Protein AF-A0A7X6WIG4-F1 (afdb_monomer)

Sequence (152 aa):
MNKKLLICLTLIILSGCTNQTQLKEENDELNRQITNLESELNKEQERNTELVDEVDVLRRHLDNHAISFKEVITINAEIIQKQEGDSLYPYYIIVTMEDRDHNTPLLITIQDSETYNQFDVGEKYDLNVFVQVVINPENDQARFMYTLFPEI

Foldseek 3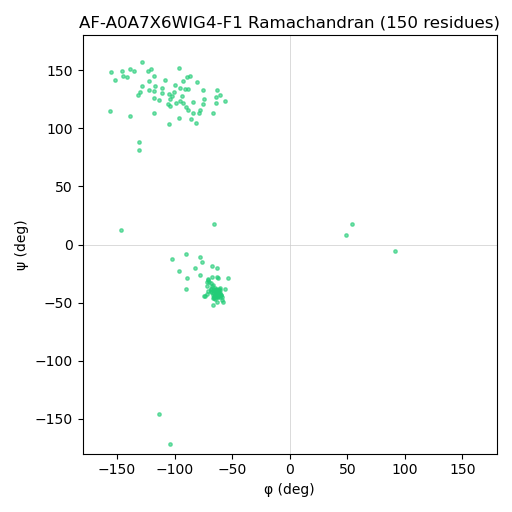Di:
DDPVVVVVVVVVVVVVVVVVVVVVVVVVVVVVVVVVVVVVVVVVVVVVVVVVVVVVVVVVVVLQAWDKDKDKDWAWWAFADKDADDPVQGIWTWTAGDDDDDPPIDIEGEDDPVVSVVDDHRDIDGFTWIWIWTAHSVPRDIDIYIYTDDDD

Mean predicted aligned error: 15.67 Å

Structure (mmCIF, N/CA/C/O backbone):
data_AF-A0A7X6WIG4-F1
#
_entry.id   AF-A0A7X6WIG4-F1
#
loop_
_atom_site.group_PDB
_atom_site.id
_atom_site.type_symbol
_atom_site.label_atom_id
_atom_site.label_alt_id
_atom_site.label_comp_id
_atom_site.label_asym_id
_atom_site.label_entity_id
_atom_site.label_seq_id
_atom_site.pdbx_PDB_ins_code
_atom_site.Cartn_x
_atom_site.Cartn_y
_atom_site.Cartn_z
_atom_site.occupancy
_atom_site.B_iso_or_equiv
_atom_site.auth_seq_id
_atom_site.auth_comp_id
_atom_site.auth_asym_id
_atom_site.auth_atom_id
_atom_site.pdbx_PDB_model_num
ATOM 1 N N . MET A 1 1 ? -62.065 9.276 86.876 1.00 52.19 1 MET A N 1
ATOM 2 C CA . MET A 1 1 ? -61.168 9.135 85.703 1.00 52.19 1 MET A CA 1
ATOM 3 C C . MET A 1 1 ? -61.410 10.287 84.743 1.00 52.19 1 MET A C 1
ATOM 5 O O . MET A 1 1 ? -62.544 10.500 84.330 1.00 52.19 1 MET A O 1
ATOM 9 N N . ASN A 1 2 ? -60.378 11.082 84.463 1.00 58.53 2 ASN A N 1
ATOM 10 C CA . ASN A 1 2 ? -60.505 12.365 83.775 1.00 58.53 2 ASN A CA 1
ATOM 11 C C . ASN A 1 2 ? -60.589 12.145 82.250 1.00 58.53 2 ASN A C 1
ATOM 13 O O . ASN A 1 2 ? -59.582 11.833 81.619 1.00 58.53 2 ASN A O 1
ATOM 17 N N . LYS A 1 3 ? -61.790 12.270 81.660 1.00 60.62 3 LYS A N 1
ATOM 18 C CA . LYS A 1 3 ? -62.064 11.969 80.234 1.00 60.62 3 LYS A CA 1
ATOM 19 C C . LYS A 1 3 ? -61.132 12.704 79.255 1.00 60.62 3 LYS A C 1
ATOM 21 O O . LYS A 1 3 ? -60.827 12.167 78.198 1.00 60.62 3 LYS A O 1
ATOM 26 N N . LYS A 1 4 ? -60.624 13.885 79.626 1.00 59.59 4 LYS A N 1
ATOM 27 C CA . LYS A 1 4 ? -59.664 14.660 78.818 1.00 59.59 4 LYS A CA 1
ATOM 28 C C . LYS A 1 4 ? -58.283 13.999 78.705 1.00 59.59 4 LYS A C 1
ATOM 30 O O . LYS A 1 4 ? -57.659 14.091 77.657 1.00 59.59 4 LYS A O 1
ATOM 35 N N . LEU A 1 5 ? -57.828 13.292 79.744 1.00 58.97 5 LEU A N 1
ATOM 36 C CA . LEU A 1 5 ? -56.523 12.619 79.741 1.00 58.97 5 LEU A CA 1
ATOM 37 C C . LEU A 1 5 ? -56.528 11.384 78.824 1.00 58.97 5 LEU A C 1
ATOM 39 O O . LEU A 1 5 ? -55.551 11.119 78.134 1.00 58.97 5 LEU A O 1
ATOM 43 N N . LEU A 1 6 ? -57.658 10.669 78.772 1.00 61.69 6 LEU A N 1
ATOM 44 C CA . LEU A 1 6 ? -57.837 9.483 77.927 1.00 61.69 6 LEU A CA 1
ATOM 45 C C . LEU A 1 6 ? -57.838 9.833 76.426 1.00 61.69 6 LEU A C 1
ATOM 47 O O . LEU A 1 6 ? -57.309 9.078 75.613 1.00 61.69 6 LEU A O 1
ATOM 51 N N . ILE A 1 7 ? -58.392 10.996 76.069 1.00 67.50 7 ILE A N 1
ATOM 52 C CA . ILE A 1 7 ? -58.436 11.500 74.687 1.00 67.50 7 ILE A CA 1
ATOM 53 C C . ILE A 1 7 ? -57.041 11.942 74.216 1.00 67.50 7 ILE A C 1
ATOM 55 O O . ILE A 1 7 ? -56.630 11.599 73.113 1.00 67.50 7 ILE A O 1
ATOM 59 N N . CYS A 1 8 ? -56.266 12.637 75.057 1.00 57.62 8 CYS A N 1
ATOM 60 C CA . CYS A 1 8 ? -54.891 12.999 74.697 1.00 57.62 8 CYS A CA 1
ATOM 61 C C . CYS A 1 8 ? -53.986 11.767 74.537 1.00 57.62 8 CYS A C 1
ATOM 63 O O . CYS A 1 8 ? -53.189 11.720 73.606 1.00 57.62 8 CYS A O 1
ATOM 65 N N . LEU A 1 9 ? -54.131 10.751 75.397 1.00 58.00 9 LEU A N 1
ATOM 66 C CA . LEU A 1 9 ? -53.337 9.523 75.288 1.00 58.00 9 LEU A CA 1
ATOM 67 C C . LEU A 1 9 ? -53.649 8.752 73.994 1.00 58.00 9 LEU A C 1
ATOM 69 O O . LEU A 1 9 ? -52.741 8.252 73.339 1.00 58.00 9 LEU A O 1
ATOM 73 N N . THR A 1 10 ? -54.924 8.692 73.599 1.00 60.78 10 THR A N 1
ATOM 74 C CA . THR A 1 10 ? -55.343 8.031 72.351 1.00 60.78 10 THR A CA 1
ATOM 75 C C . THR A 1 10 ? -54.873 8.784 71.108 1.00 60.78 10 THR A C 1
ATOM 77 O O . THR A 1 10 ? -54.410 8.145 70.170 1.00 60.78 10 THR A O 1
ATOM 80 N N . LEU A 1 11 ? -54.892 10.121 71.113 1.00 56.94 11 LEU A N 1
ATOM 81 C CA . LEU A 1 11 ? -54.355 10.943 70.018 1.00 56.94 11 LEU A CA 1
ATOM 82 C C . LEU A 1 11 ? -52.840 10.785 69.828 1.00 56.94 11 LEU A C 1
ATOM 84 O O . LEU A 1 11 ? -52.389 10.734 68.686 1.00 56.94 11 LEU A O 1
ATOM 88 N N . ILE A 1 12 ? -52.061 10.663 70.908 1.00 60.12 12 ILE A N 1
ATOM 89 C CA . ILE A 1 12 ? -50.602 10.445 70.837 1.00 60.12 12 ILE A CA 1
ATOM 90 C C . ILE A 1 12 ? -50.281 9.049 70.284 1.00 60.12 12 ILE A C 1
ATOM 92 O O . ILE A 1 12 ? -49.390 8.905 69.452 1.00 60.12 12 ILE A O 1
ATOM 96 N N . ILE A 1 13 ? -51.037 8.025 70.691 1.00 58.00 13 ILE A N 1
ATOM 97 C CA . ILE A 1 13 ? -50.868 6.657 70.175 1.00 58.00 13 ILE A CA 1
ATOM 98 C C . ILE A 1 13 ? -51.253 6.588 68.689 1.00 58.00 13 ILE A C 1
ATOM 100 O O . ILE A 1 13 ? -50.517 6.013 67.891 1.00 58.00 13 ILE A O 1
ATOM 104 N N . LEU A 1 14 ? -52.363 7.224 68.298 1.00 56.41 14 LEU A N 1
ATOM 105 C CA . LEU A 1 14 ? -52.811 7.272 66.903 1.00 56.41 14 LEU A CA 1
ATOM 106 C C . LEU A 1 14 ? -51.810 8.001 65.999 1.00 56.41 14 LEU A C 1
ATOM 108 O O . LEU A 1 14 ? -51.489 7.478 64.940 1.00 56.41 14 LEU A O 1
ATOM 112 N N . SER A 1 15 ? -51.287 9.157 66.425 1.00 59.34 15 SER A N 1
ATOM 113 C CA . SER A 1 15 ? -50.302 9.929 65.645 1.00 59.34 15 SER A CA 1
ATOM 114 C C . SER A 1 15 ? -48.915 9.275 65.589 1.00 59.34 15 SER A C 1
ATOM 116 O O . SER A 1 15 ? -48.242 9.363 64.563 1.00 59.34 15 SER A O 1
ATOM 118 N N . GLY A 1 16 ? -48.504 8.556 66.640 1.00 58.00 16 GLY A N 1
ATOM 119 C CA . GLY A 1 16 ? -47.294 7.728 66.620 1.00 58.00 16 GLY A CA 1
ATOM 120 C C . GLY A 1 16 ? -47.387 6.552 65.640 1.00 58.00 16 GLY A C 1
ATOM 121 O O . GLY A 1 16 ? -46.429 6.281 64.919 1.00 58.00 16 GLY A O 1
ATOM 122 N N . CYS A 1 17 ? -48.549 5.895 65.548 1.00 59.75 17 CYS A N 1
ATOM 123 C CA . CYS A 1 17 ? -48.771 4.797 64.604 1.00 59.75 17 CYS A CA 1
ATOM 124 C C . CYS A 1 17 ? -48.789 5.250 63.134 1.00 59.75 17 CYS A C 1
ATOM 126 O O . CYS A 1 17 ? -48.252 4.539 62.282 1.00 59.75 17 CYS A O 1
ATOM 128 N N . THR A 1 18 ? -49.357 6.419 62.809 1.00 66.75 18 THR A N 1
ATOM 129 C CA . THR A 1 18 ? -49.347 6.934 61.425 1.00 66.75 18 THR A CA 1
ATOM 130 C C . THR A 1 18 ? -47.937 7.276 60.949 1.00 66.75 18 THR A C 1
ATOM 132 O O . THR A 1 18 ? -47.553 6.843 59.865 1.00 66.75 18 THR A O 1
ATOM 135 N N . ASN A 1 19 ? -47.134 7.960 61.773 1.00 72.19 19 ASN A N 1
ATOM 136 C CA . ASN A 1 19 ? -45.748 8.298 61.420 1.00 72.19 19 ASN A CA 1
ATOM 137 C C . ASN A 1 19 ? -44.882 7.045 61.214 1.00 72.19 19 ASN A C 1
ATOM 139 O O . ASN A 1 19 ? -44.060 6.989 60.304 1.00 72.19 19 ASN A O 1
ATOM 143 N N . GLN A 1 20 ? -45.075 6.022 62.049 1.00 73.94 20 GLN A N 1
ATOM 144 C CA . GLN A 1 20 ? -44.314 4.776 61.965 1.00 73.94 20 GLN A CA 1
ATOM 145 C C . GLN A 1 20 ? -44.695 3.935 60.735 1.00 73.94 20 GLN A C 1
ATOM 147 O O . GLN A 1 20 ? -43.852 3.222 60.197 1.00 73.94 20 GLN A O 1
ATOM 152 N N . THR A 1 21 ? -45.943 4.042 60.271 1.00 78.94 21 THR A N 1
ATOM 153 C CA . THR A 1 21 ? -46.407 3.379 59.043 1.00 78.94 21 THR A CA 1
ATOM 154 C C . THR A 1 21 ? -45.841 4.069 57.798 1.00 78.94 21 THR A C 1
ATOM 156 O O . THR A 1 21 ? -45.293 3.387 56.940 1.00 78.94 21 THR A O 1
ATOM 159 N N . GLN A 1 22 ? -45.859 5.408 57.743 1.00 81.00 22 GLN A N 1
ATOM 160 C CA . GLN A 1 22 ? -45.260 6.174 56.636 1.00 81.00 22 GLN A CA 1
ATOM 161 C C . GLN A 1 22 ? -43.754 5.935 56.496 1.00 81.00 22 GLN A C 1
ATOM 163 O O . GLN A 1 22 ? -43.274 5.669 55.401 1.00 81.00 22 GLN A O 1
ATOM 168 N N . LEU A 1 23 ? -43.011 5.954 57.608 1.00 78.44 23 LEU A N 1
ATOM 169 C CA . LEU A 1 23 ? -41.571 5.670 57.598 1.00 78.44 23 LEU A CA 1
ATOM 170 C C . LEU A 1 23 ? -41.255 4.249 57.115 1.00 78.44 23 LEU A C 1
ATOM 172 O O . LEU A 1 23 ? -40.183 4.008 56.566 1.00 78.44 23 LEU A O 1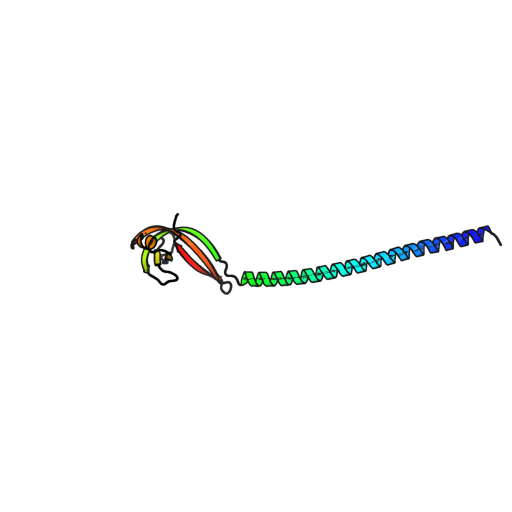
ATOM 176 N N . LYS A 1 24 ? -42.168 3.298 57.334 1.00 85.56 24 LYS A N 1
ATOM 177 C CA . LYS A 1 24 ? -42.008 1.924 56.860 1.00 85.56 24 LYS A CA 1
ATOM 178 C C . LYS A 1 24 ? -42.243 1.823 55.353 1.00 85.56 24 LYS A C 1
ATOM 180 O O . LYS A 1 24 ? -41.432 1.208 54.677 1.00 85.56 24 LYS A O 1
ATOM 185 N N . GLU A 1 25 ? -43.287 2.468 54.837 1.00 88.69 25 GLU A N 1
ATOM 186 C CA . GLU A 1 25 ? -43.555 2.534 53.393 1.00 88.69 25 GLU A CA 1
ATOM 187 C C . GLU A 1 25 ? -42.417 3.228 52.631 1.00 88.69 25 GLU A C 1
ATOM 189 O O . GLU A 1 25 ? -41.996 2.751 51.580 1.00 88.69 25 GLU A O 1
ATOM 194 N N . GLU A 1 26 ? -41.868 4.312 5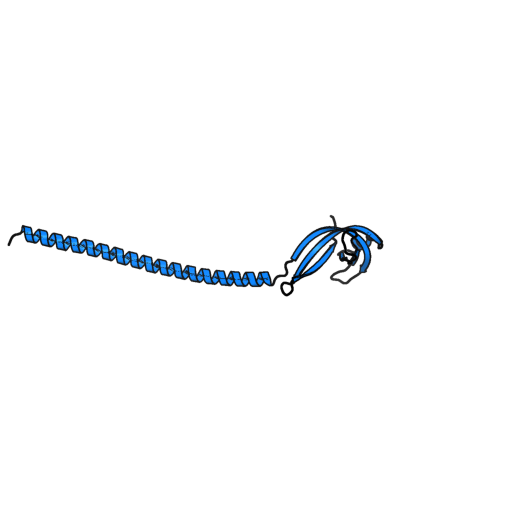3.184 1.00 87.81 26 GLU A N 1
ATOM 195 C CA . GLU A 1 26 ? -40.729 5.022 52.594 1.00 87.81 26 GLU A CA 1
ATOM 196 C C . GLU A 1 26 ? -39.454 4.162 52.592 1.00 87.81 26 GLU A C 1
ATOM 198 O O . GLU A 1 26 ? -38.719 4.144 51.608 1.00 87.81 26 GLU A O 1
ATOM 203 N N . ASN A 1 27 ? -39.215 3.388 53.655 1.00 86.50 27 ASN A N 1
ATOM 204 C CA . ASN A 1 27 ? -38.092 2.450 53.726 1.00 86.50 27 ASN A CA 1
ATOM 205 C C . ASN A 1 27 ? -38.264 1.278 52.744 1.00 86.50 27 ASN A C 1
ATOM 207 O O . ASN A 1 27 ? -37.315 0.900 52.061 1.00 86.50 27 ASN A O 1
ATOM 211 N N . ASP A 1 28 ? -39.478 0.740 52.618 1.00 91.62 28 ASP A N 1
ATOM 212 C CA . ASP A 1 28 ? -39.783 -0.329 51.666 1.00 91.62 28 ASP A CA 1
ATOM 213 C C . ASP A 1 28 ? -39.593 0.149 50.211 1.00 91.62 28 ASP A C 1
ATOM 215 O O . ASP A 1 28 ? -39.010 -0.573 49.398 1.00 91.62 28 ASP A O 1
ATOM 219 N N . GLU A 1 29 ? -39.992 1.384 49.885 1.00 92.94 29 GLU A N 1
ATOM 220 C CA . GLU A 1 29 ? -39.767 1.964 48.553 1.00 92.94 29 GLU A CA 1
ATOM 221 C C . GLU A 1 29 ? -38.286 2.288 48.300 1.00 92.94 29 GLU A C 1
ATOM 223 O O . GLU A 1 29 ? -37.781 2.005 47.213 1.00 92.94 29 GLU A O 1
ATOM 228 N N . LEU A 1 30 ? -37.556 2.804 49.296 1.00 91.25 30 LEU A N 1
ATOM 229 C CA . LEU A 1 30 ? -36.106 3.013 49.194 1.00 91.25 30 LEU A CA 1
ATOM 230 C C . LEU A 1 30 ? -35.362 1.692 48.960 1.00 91.25 30 LEU A C 1
ATOM 232 O O . LEU A 1 30 ? -34.501 1.625 48.085 1.00 91.25 30 LEU A O 1
ATOM 236 N N . ASN A 1 31 ? -35.727 0.623 49.673 1.00 92.00 31 ASN A N 1
ATOM 237 C CA . ASN A 1 31 ? -35.143 -0.702 49.459 1.00 92.00 31 ASN A CA 1
ATOM 238 C C . ASN A 1 31 ? -35.433 -1.218 48.047 1.00 92.00 31 ASN A C 1
ATOM 240 O O . ASN A 1 31 ? -34.545 -1.760 47.392 1.00 92.00 31 ASN A O 1
ATOM 244 N N . ARG A 1 32 ? -36.649 -0.990 47.537 1.00 94.25 32 ARG A N 1
ATOM 245 C CA . ARG A 1 32 ? -37.011 -1.353 46.163 1.00 94.25 32 ARG A CA 1
ATOM 246 C C . ARG A 1 32 ? -36.173 -0.597 45.130 1.00 94.25 32 ARG A C 1
ATOM 248 O O . ARG A 1 32 ? -35.731 -1.193 44.149 1.00 94.25 32 ARG A O 1
ATOM 255 N N . GLN A 1 33 ? -35.933 0.696 45.350 1.00 95.25 33 GLN A N 1
ATOM 256 C CA . GLN A 1 33 ? -35.078 1.508 44.482 1.00 95.25 33 GLN A CA 1
ATOM 257 C C . GLN A 1 33 ? -33.621 1.040 44.513 1.00 95.25 33 GLN A C 1
ATOM 259 O O . GLN A 1 33 ? -33.017 0.920 43.451 1.00 95.25 33 GLN A O 1
ATOM 264 N N . ILE A 1 34 ? -33.083 0.712 45.693 1.00 93.56 34 ILE A N 1
ATOM 265 C CA . ILE A 1 34 ? -31.726 0.164 45.840 1.00 93.56 34 ILE A CA 1
ATOM 266 C C . ILE A 1 34 ? -31.585 -1.128 45.035 1.00 93.56 34 ILE A C 1
ATOM 268 O O . ILE A 1 34 ? -30.683 -1.229 44.210 1.00 93.56 34 ILE A O 1
ATOM 272 N N . THR A 1 35 ? -32.515 -2.075 45.184 1.00 93.9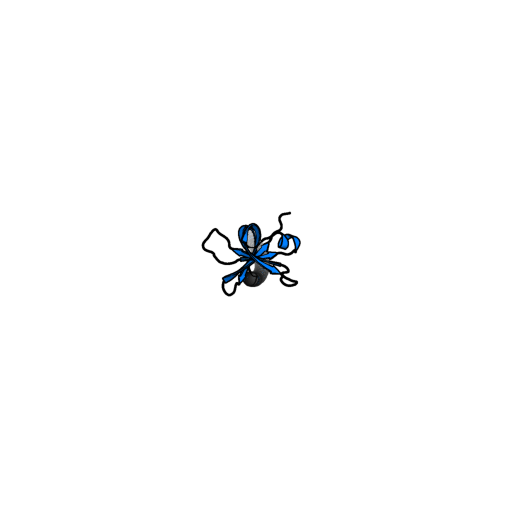4 35 THR A N 1
ATOM 273 C CA . THR A 1 35 ? -32.460 -3.345 44.444 1.00 93.94 35 THR A CA 1
ATOM 274 C C . THR A 1 35 ? -32.540 -3.142 42.927 1.00 93.94 35 THR A C 1
ATOM 276 O O . THR A 1 35 ? -31.852 -3.829 42.170 1.00 93.94 35 THR A O 1
ATOM 279 N N . ASN A 1 36 ? -33.352 -2.188 42.459 1.00 95.38 36 ASN A N 1
ATOM 280 C CA . ASN A 1 36 ? -33.426 -1.867 41.032 1.00 95.38 36 ASN A CA 1
ATOM 281 C C . ASN A 1 36 ? -32.112 -1.266 40.516 1.00 95.38 36 ASN A C 1
ATOM 283 O O . ASN A 1 36 ? -31.610 -1.714 39.487 1.00 95.38 36 ASN A O 1
ATOM 287 N N . LEU A 1 37 ? -31.533 -0.307 41.245 1.00 93.75 37 LEU A N 1
ATOM 288 C CA . LEU A 1 37 ? -30.260 0.321 40.883 1.00 93.75 37 LEU A CA 1
ATOM 289 C C . LEU A 1 37 ? -29.102 -0.682 40.892 1.00 93.75 37 LEU A C 1
ATOM 291 O O . LEU A 1 37 ? -28.263 -0.647 39.999 1.00 93.75 37 LEU A O 1
ATOM 295 N N . GLU A 1 38 ? -29.069 -1.608 41.850 1.00 93.94 38 GLU A N 1
ATOM 296 C CA . GLU A 1 38 ? -28.081 -2.693 41.886 1.00 93.94 38 GLU A CA 1
ATOM 297 C C . GLU A 1 38 ? -28.221 -3.624 40.673 1.00 93.94 38 GLU A C 1
ATOM 299 O O . GLU A 1 38 ? -27.223 -4.028 40.074 1.00 93.94 38 GLU A O 1
ATOM 304 N N . SER A 1 39 ? -29.455 -3.936 40.262 1.00 95.00 39 SER A N 1
ATOM 305 C CA . SER A 1 39 ? -29.693 -4.741 39.061 1.00 95.00 39 SER A CA 1
ATOM 306 C C . SER A 1 39 ? -29.270 -4.016 37.783 1.00 95.00 39 SER A C 1
ATOM 308 O O . SER A 1 39 ? -28.685 -4.643 36.899 1.00 95.00 39 SER A O 1
ATOM 310 N N . GLU A 1 40 ? -29.560 -2.721 37.669 1.00 95.19 40 GLU A N 1
ATOM 311 C CA . GLU A 1 40 ? -29.129 -1.901 36.534 1.00 95.19 40 GLU A CA 1
ATOM 312 C C . GLU A 1 40 ? -27.604 -1.774 36.485 1.00 95.19 40 GLU A C 1
ATOM 314 O O . GLU A 1 40 ? -27.014 -1.970 35.423 1.00 95.19 40 GLU A O 1
ATOM 319 N N . LEU A 1 41 ? -26.958 -1.546 37.633 1.00 93.94 41 LEU A N 1
ATOM 320 C CA . LEU A 1 41 ? -25.504 -1.470 37.735 1.00 93.94 41 LEU A CA 1
ATOM 321 C C . LEU A 1 41 ? -24.836 -2.775 37.292 1.00 93.94 41 LEU A C 1
ATOM 323 O O . LEU A 1 41 ? -23.878 -2.725 36.526 1.00 93.94 41 LEU A O 1
ATOM 327 N N . ASN A 1 42 ? -25.358 -3.932 37.708 1.00 94.75 42 ASN A N 1
ATOM 328 C CA . ASN A 1 42 ? -24.821 -5.227 37.282 1.00 94.75 42 ASN A CA 1
ATOM 329 C C . ASN A 1 42 ? -24.951 -5.439 35.767 1.00 94.75 42 ASN A C 1
ATOM 331 O O . ASN A 1 42 ? -24.006 -5.905 35.137 1.00 94.75 42 ASN A O 1
ATOM 335 N N . LYS A 1 43 ? -26.082 -5.052 35.161 1.00 94.56 43 LYS A N 1
ATOM 336 C CA . LYS A 1 43 ? -26.264 -5.155 33.701 1.00 94.56 43 LYS A CA 1
ATOM 337 C C . LYS A 1 43 ? -25.294 -4.260 32.935 1.00 94.56 43 LYS A C 1
ATOM 339 O O . LYS A 1 43 ? -24.761 -4.669 31.908 1.00 94.56 43 LYS A O 1
ATOM 344 N N . GLU A 1 44 ? -25.066 -3.043 33.419 1.00 90.81 44 GLU A N 1
ATOM 345 C CA . GLU A 1 44 ? -24.098 -2.128 32.808 1.00 90.81 44 GLU A CA 1
ATOM 346 C C . GLU A 1 44 ? -22.651 -2.593 33.025 1.00 90.81 44 GLU A C 1
ATOM 348 O O . GLU A 1 44 ? -21.808 -2.418 32.146 1.00 90.81 44 GLU A O 1
ATOM 353 N N . GLN A 1 45 ? -22.348 -3.241 34.154 1.00 92.31 45 GLN A N 1
ATOM 354 C CA . GLN A 1 45 ? -21.047 -3.875 34.377 1.00 92.31 45 GLN A CA 1
ATOM 355 C C . GLN A 1 45 ? -20.801 -5.036 33.408 1.00 92.31 45 GLN A C 1
ATOM 357 O O . GLN A 1 45 ? -19.739 -5.065 32.791 1.00 92.31 45 GLN A O 1
ATOM 362 N N . GLU A 1 46 ? -21.775 -5.932 33.214 1.00 93.38 46 GLU A N 1
ATOM 363 C CA . GLU A 1 46 ? -21.681 -7.016 32.222 1.00 93.38 46 GLU A CA 1
ATOM 364 C C . GLU A 1 46 ? -21.470 -6.462 30.809 1.00 93.38 46 GLU A C 1
ATOM 366 O O . GLU A 1 46 ? -20.532 -6.861 30.119 1.00 93.38 46 GLU A O 1
ATOM 371 N N . ARG A 1 47 ? -22.270 -5.464 30.411 1.00 91.56 47 ARG A N 1
ATOM 372 C CA . ARG A 1 47 ? -22.140 -4.810 29.103 1.00 91.56 47 ARG A CA 1
ATOM 373 C C . ARG A 1 47 ? -20.770 -4.149 28.914 1.00 91.56 47 ARG A C 1
ATOM 375 O O . ARG A 1 47 ? -20.202 -4.219 27.828 1.00 91.56 47 ARG A O 1
ATOM 382 N N . ASN A 1 48 ? -20.214 -3.527 29.953 1.00 91.31 48 ASN A N 1
ATOM 383 C CA . ASN A 1 48 ? -18.866 -2.959 29.890 1.00 91.31 48 ASN A CA 1
ATOM 384 C C . ASN A 1 48 ? -17.786 -4.033 29.732 1.00 91.31 48 ASN A C 1
ATOM 386 O O . ASN A 1 48 ? -16.830 -3.810 28.995 1.00 91.31 48 ASN A O 1
ATOM 390 N N . THR A 1 49 ? -17.917 -5.182 30.399 1.00 92.19 49 THR A N 1
ATOM 391 C CA . THR A 1 49 ? -16.980 -6.299 30.216 1.00 92.19 49 THR A CA 1
ATOM 392 C C . THR A 1 49 ? -17.011 -6.813 28.776 1.00 92.19 49 THR A C 1
ATOM 394 O O . THR A 1 49 ? -15.952 -6.952 28.170 1.00 92.19 49 THR A O 1
ATOM 397 N N . GLU A 1 50 ? -18.199 -6.990 28.193 1.00 90.62 50 GLU A N 1
ATOM 398 C CA . GLU A 1 50 ? -18.348 -7.400 26.788 1.00 90.62 50 GLU A CA 1
ATOM 399 C C . GLU A 1 50 ? -17.705 -6.397 25.813 1.00 90.62 50 GLU A C 1
ATOM 401 O O . GLU A 1 50 ? -16.991 -6.796 24.893 1.00 90.62 50 GLU A O 1
ATOM 406 N N . LEU A 1 51 ? -17.902 -5.092 26.035 1.00 88.12 51 LEU A N 1
ATOM 407 C CA . LEU A 1 51 ? -17.299 -4.044 25.204 1.00 88.12 51 LEU A CA 1
ATOM 408 C C . LEU A 1 51 ? -15.769 -4.019 25.305 1.00 88.12 51 LEU A C 1
ATOM 410 O O . LEU A 1 51 ? -15.094 -3.775 24.306 1.00 88.12 51 LEU A O 1
ATOM 414 N N . VAL A 1 52 ? -15.206 -4.263 26.493 1.00 90.31 52 VAL A N 1
ATOM 415 C CA . VAL A 1 52 ? -13.748 -4.348 26.676 1.00 90.31 52 VAL A CA 1
ATOM 416 C C . VAL A 1 52 ? -13.177 -5.536 25.899 1.00 90.31 52 VAL A C 1
ATOM 418 O O . VAL A 1 52 ? -12.191 -5.368 25.180 1.00 90.31 52 VAL A O 1
ATOM 421 N N . ASP A 1 53 ? -13.829 -6.697 25.967 1.00 86.88 53 ASP A N 1
ATOM 422 C CA . ASP A 1 53 ? -13.417 -7.881 25.209 1.00 86.88 53 ASP A CA 1
ATOM 423 C C . ASP A 1 53 ? -13.496 -7.639 23.690 1.00 86.88 53 ASP A C 1
ATOM 425 O O . ASP A 1 53 ? -12.586 -8.025 22.946 1.00 86.88 53 ASP A O 1
ATOM 429 N N . GLU A 1 54 ? -14.544 -6.957 23.212 1.00 86.56 54 GLU A N 1
ATOM 430 C CA . GLU A 1 54 ? -14.693 -6.582 21.801 1.00 86.56 54 GLU A CA 1
ATOM 431 C C . GLU A 1 54 ? -13.585 -5.622 21.344 1.00 86.56 54 GLU A C 1
ATOM 433 O O . GLU A 1 54 ? -12.977 -5.829 20.288 1.00 86.56 54 GLU A O 1
ATOM 438 N N . VAL A 1 55 ? -13.258 -4.610 22.154 1.00 80.56 55 VAL A N 1
ATOM 439 C CA . VAL A 1 55 ? -12.153 -3.680 21.877 1.00 80.56 55 VAL A CA 1
ATOM 440 C C . VAL A 1 55 ? -10.819 -4.421 21.803 1.00 80.56 55 VAL A C 1
ATOM 442 O O . VAL A 1 55 ? -10.037 -4.165 20.887 1.00 80.56 55 VAL A O 1
ATOM 445 N N . ASP A 1 56 ? -10.563 -5.374 22.696 1.00 79.75 56 ASP A N 1
ATOM 446 C CA . ASP A 1 56 ? -9.333 -6.168 22.671 1.00 79.75 56 ASP A CA 1
ATOM 447 C C . ASP A 1 56 ? -9.249 -7.083 21.443 1.00 79.75 56 ASP A C 1
ATOM 449 O O . ASP A 1 56 ? -8.161 -7.305 20.901 1.00 79.75 56 ASP A O 1
ATOM 453 N N . VAL A 1 57 ? -10.380 -7.617 20.972 1.00 79.56 57 VAL A N 1
ATOM 454 C CA . VAL A 1 57 ? -10.449 -8.371 19.710 1.00 79.56 57 VAL A CA 1
ATOM 455 C C . VAL A 1 57 ? -10.182 -7.456 18.516 1.00 79.56 57 VAL A C 1
ATOM 457 O O . VAL A 1 57 ? -9.391 -7.813 17.643 1.00 79.56 57 VAL A O 1
ATOM 460 N N . LEU A 1 58 ? -10.801 -6.276 18.464 1.00 73.94 58 LEU A N 1
ATOM 461 C CA . LEU A 1 58 ? -10.590 -5.301 17.391 1.00 73.94 58 LEU A CA 1
ATOM 462 C C . LEU A 1 58 ? -9.155 -4.776 17.370 1.00 73.94 58 LEU A C 1
ATOM 464 O O . LEU A 1 58 ? -8.578 -4.637 16.296 1.00 73.94 58 LEU A O 1
ATOM 468 N N . ARG A 1 59 ? -8.552 -4.543 18.537 1.00 71.25 59 ARG A N 1
ATOM 469 C CA . ARG A 1 59 ? -7.158 -4.113 18.660 1.00 71.25 59 ARG A CA 1
ATOM 470 C C . ARG A 1 59 ? -6.195 -5.189 18.176 1.00 71.25 59 ARG A C 1
ATOM 472 O O . ARG A 1 59 ? -5.332 -4.891 17.364 1.00 71.25 59 ARG A O 1
ATOM 479 N N . ARG A 1 60 ? -6.405 -6.450 18.572 1.00 70.06 60 ARG A N 1
ATOM 480 C CA . ARG A 1 60 ? -5.641 -7.587 18.032 1.00 70.06 60 ARG A CA 1
ATOM 481 C C . ARG A 1 60 ? -5.819 -7.736 16.526 1.00 70.06 60 ARG A C 1
ATOM 483 O O . ARG A 1 60 ? -4.862 -8.071 15.839 1.00 70.06 60 ARG A O 1
ATOM 490 N N . HIS A 1 61 ? -7.017 -7.492 15.995 1.00 64.62 61 HIS A N 1
ATOM 491 C CA . HIS A 1 61 ? -7.196 -7.443 14.548 1.00 64.62 61 HIS A CA 1
ATOM 492 C C . HIS A 1 61 ? -6.390 -6.296 13.942 1.00 64.62 61 HIS A C 1
ATOM 494 O O . HIS A 1 61 ? -5.636 -6.554 13.016 1.00 64.62 61 HIS A O 1
ATOM 500 N N . LEU A 1 62 ? -6.485 -5.075 14.464 1.00 64.12 62 LEU A N 1
ATOM 501 C CA . LEU A 1 62 ? -5.761 -3.919 13.937 1.00 64.12 62 LEU A CA 1
ATOM 502 C C . LEU A 1 62 ? -4.239 -4.123 13.958 1.00 64.12 62 LEU A C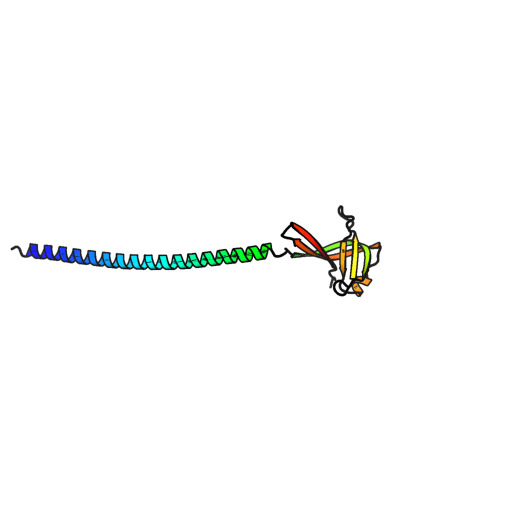 1
ATOM 504 O O . LEU A 1 62 ? -3.597 -3.891 12.940 1.00 64.12 62 LEU A O 1
ATOM 508 N N . ASP A 1 63 ? -3.692 -4.631 15.063 1.00 60.78 63 ASP A N 1
ATOM 509 C CA . ASP A 1 63 ? -2.263 -4.935 15.211 1.00 60.78 63 ASP A CA 1
ATOM 510 C C . ASP A 1 63 ? -1.807 -6.034 14.230 1.00 60.78 63 ASP A C 1
ATOM 512 O O . ASP A 1 63 ? -0.660 -6.045 13.797 1.00 60.78 63 ASP A O 1
ATOM 516 N N . ASN A 1 64 ? 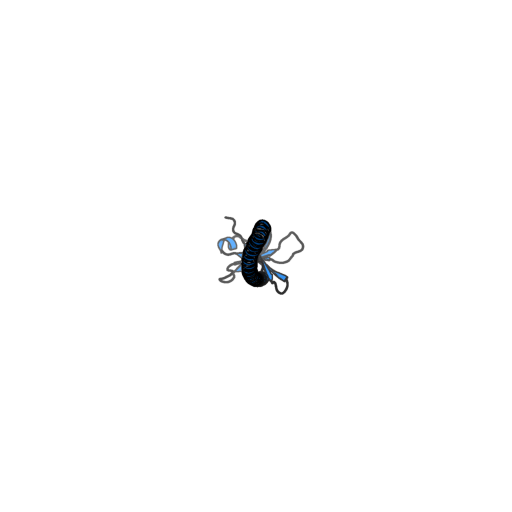-2.711 -6.933 13.822 1.00 55.50 64 ASN A N 1
ATOM 517 C CA . ASN A 1 64 ? -2.428 -8.001 12.859 1.00 55.50 64 ASN A CA 1
ATOM 518 C C . ASN A 1 64 ? -2.673 -7.606 11.391 1.00 55.50 64 ASN A C 1
ATOM 520 O O . ASN A 1 64 ? -2.348 -8.386 10.493 1.00 55.50 64 ASN A O 1
ATOM 524 N N . HIS A 1 65 ? -3.259 -6.437 11.111 1.00 54.00 65 HIS A N 1
ATOM 525 C CA . HIS A 1 65 ? -3.443 -5.966 9.739 1.00 54.00 65 HIS A CA 1
ATOM 526 C C . HIS A 1 65 ? -2.253 -5.096 9.340 1.00 54.00 65 HIS A C 1
ATOM 528 O O . HIS A 1 65 ? -1.980 -4.068 9.951 1.00 54.00 65 HIS A O 1
ATOM 534 N N . AL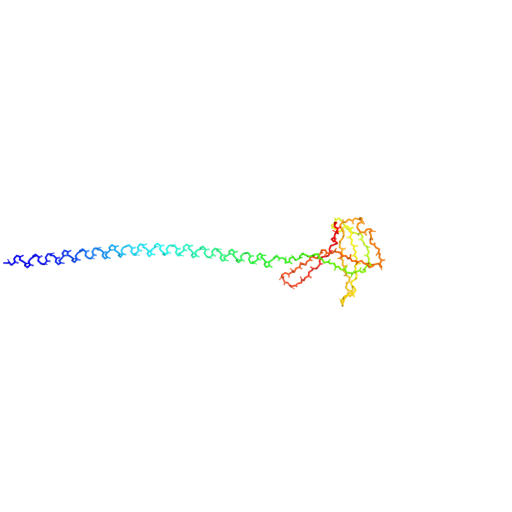A A 1 66 ? -1.555 -5.491 8.275 1.00 55.75 66 ALA A N 1
ATOM 535 C CA . ALA A 1 66 ? -0.497 -4.672 7.707 1.00 55.75 66 ALA A CA 1
ATOM 536 C C . ALA A 1 66 ? -1.055 -3.285 7.346 1.00 55.75 66 ALA A C 1
ATOM 538 O O . ALA A 1 66 ? -2.022 -3.176 6.585 1.00 55.75 66 ALA A O 1
ATOM 539 N N . ILE A 1 67 ? -0.458 -2.223 7.888 1.00 56.19 67 ILE A N 1
ATOM 540 C CA . ILE A 1 67 ? -0.851 -0.855 7.548 1.00 56.19 67 ILE A CA 1
ATOM 541 C C . ILE A 1 67 ? -0.482 -0.642 6.079 1.00 56.19 67 ILE A C 1
ATOM 543 O O . ILE A 1 67 ? 0.698 -0.664 5.730 1.00 56.19 67 ILE A O 1
ATOM 547 N N . SER A 1 68 ? -1.502 -0.483 5.228 1.00 56.31 68 SER A N 1
ATOM 548 C CA . SER A 1 68 ? -1.346 -0.227 3.797 1.00 56.31 68 SER A CA 1
ATOM 549 C C . SER A 1 68 ? -1.641 1.234 3.483 1.00 56.31 68 SER A C 1
ATOM 551 O O . SER A 1 68 ? -2.805 1.619 3.395 1.00 56.31 68 SER A O 1
ATOM 553 N N . PHE A 1 69 ? -0.604 2.038 3.257 1.00 62.34 69 PHE A N 1
ATOM 554 C CA . PHE A 1 69 ? -0.760 3.396 2.725 1.00 62.34 69 PHE A CA 1
ATOM 555 C C . PHE A 1 69 ? -0.730 3.374 1.195 1.00 62.34 69 PHE A C 1
ATOM 557 O O . PHE A 1 69 ? -0.038 2.537 0.616 1.00 62.34 69 PHE A O 1
ATOM 564 N N . LYS A 1 70 ? -1.521 4.245 0.560 1.00 67.94 70 LYS A N 1
ATOM 565 C CA . LYS A 1 70 ? -1.719 4.314 -0.890 1.00 67.94 70 LYS A CA 1
ATOM 566 C C . LYS A 1 70 ? -1.739 5.779 -1.319 1.00 67.94 70 LYS A C 1
ATOM 568 O O . LYS A 1 70 ? -2.689 6.486 -0.996 1.00 67.94 70 LYS A O 1
ATOM 573 N N . GLU A 1 71 ? -0.714 6.217 -2.039 1.00 79.81 71 GLU A N 1
ATOM 574 C CA . GLU A 1 71 ? -0.603 7.586 -2.560 1.00 79.81 71 GLU A CA 1
ATOM 575 C C . GLU A 1 71 ? -0.063 7.575 -3.987 1.00 79.81 71 GLU A C 1
ATOM 577 O O . GLU A 1 71 ? 0.659 6.657 -4.376 1.00 79.81 71 GLU A O 1
ATOM 582 N N . VAL A 1 72 ? -0.447 8.583 -4.771 1.00 84.88 72 VAL A N 1
ATOM 583 C CA . VAL A 1 72 ? 0.120 8.830 -6.096 1.00 84.88 72 VAL A CA 1
ATOM 584 C C . VAL A 1 72 ? 1.169 9.920 -5.953 1.00 84.88 72 VAL A C 1
ATOM 586 O O . VAL A 1 72 ? 0.858 11.018 -5.496 1.00 84.88 72 VAL A O 1
ATOM 589 N N . ILE A 1 73 ? 2.399 9.612 -6.347 1.00 86.00 73 ILE A N 1
ATOM 590 C CA . ILE A 1 73 ? 3.507 10.567 -6.381 1.00 86.00 73 ILE A CA 1
ATOM 591 C C . ILE A 1 73 ? 4.038 10.683 -7.804 1.00 86.00 73 ILE A C 1
ATOM 593 O O . ILE A 1 73 ? 4.008 9.712 -8.558 1.00 86.00 73 ILE A O 1
ATOM 597 N N . THR A 1 74 ? 4.575 11.845 -8.150 1.00 88.44 74 THR A N 1
ATOM 598 C CA . THR A 1 74 ? 5.359 12.013 -9.374 1.00 88.44 74 THR A CA 1
ATOM 599 C C . THR A 1 74 ? 6.834 11.824 -9.039 1.00 88.44 74 THR A C 1
ATOM 601 O O . THR A 1 74 ? 7.345 12.463 -8.117 1.00 88.44 74 THR A O 1
ATOM 604 N N . ILE A 1 75 ? 7.523 10.952 -9.771 1.00 87.38 75 ILE A N 1
ATOM 605 C CA . ILE A 1 75 ? 8.972 10.765 -9.669 1.00 87.38 75 ILE A CA 1
ATOM 606 C C . ILE A 1 75 ? 9.632 11.135 -10.993 1.00 87.38 75 ILE A C 1
ATOM 608 O O . ILE A 1 75 ? 9.166 10.725 -12.050 1.00 87.38 75 ILE A O 1
ATOM 612 N N . ASN A 1 76 ? 10.741 11.867 -10.935 1.00 89.19 76 ASN A N 1
ATOM 613 C CA . ASN A 1 76 ? 11.629 12.022 -12.081 1.00 89.19 76 ASN A CA 1
ATOM 614 C C . ASN A 1 76 ? 12.649 10.878 -12.045 1.00 89.19 76 ASN A C 1
ATOM 616 O O . ASN A 1 76 ? 13.400 10.751 -11.069 1.00 89.19 76 ASN A O 1
ATOM 620 N N . ALA A 1 77 ? 12.625 10.004 -13.049 1.00 90.00 77 ALA A N 1
ATOM 621 C CA . ALA A 1 77 ? 13.453 8.806 -13.048 1.00 90.00 77 ALA A CA 1
ATOM 622 C C . ALA A 1 77 ? 13.944 8.421 -14.448 1.00 90.00 77 ALA A C 1
ATOM 624 O O . ALA A 1 77 ? 13.234 8.573 -15.441 1.00 90.00 77 ALA A O 1
ATOM 625 N N . GLU A 1 78 ? 15.162 7.886 -14.504 1.00 92.31 78 GLU A N 1
ATOM 626 C CA . GLU A 1 78 ? 15.734 7.273 -15.703 1.00 92.31 78 GLU A CA 1
ATOM 627 C C . GLU A 1 78 ? 15.367 5.791 -15.753 1.00 92.31 78 GLU A C 1
ATOM 629 O O . GLU A 1 78 ? 15.500 5.083 -14.751 1.00 92.31 78 GLU A O 1
ATOM 634 N N . ILE A 1 79 ? 14.923 5.307 -16.913 1.00 93.50 79 ILE A N 1
ATOM 635 C CA . ILE A 1 79 ? 14.593 3.893 -17.107 1.00 93.50 79 ILE A CA 1
ATOM 636 C C . ILE A 1 79 ? 15.861 3.123 -17.445 1.00 93.50 79 ILE A C 1
ATOM 638 O O . ILE A 1 79 ? 16.419 3.270 -18.524 1.00 93.50 79 ILE A O 1
ATOM 642 N N . ILE A 1 80 ? 16.290 2.237 -16.552 1.00 94.38 80 ILE A N 1
ATOM 643 C CA . ILE A 1 80 ? 17.524 1.459 -16.729 1.00 94.38 80 ILE A CA 1
ATOM 644 C C . ILE A 1 80 ? 17.273 0.068 -17.315 1.00 94.38 80 ILE A C 1
ATOM 646 O O . ILE A 1 80 ? 18.171 -0.527 -17.909 1.00 94.38 80 ILE A O 1
ATOM 650 N N . GLN A 1 81 ? 16.058 -0.465 -17.169 1.00 95.25 81 GLN A N 1
ATOM 651 C CA . GLN A 1 81 ? 15.686 -1.757 -17.739 1.00 95.25 81 GLN A CA 1
ATOM 652 C C . GLN A 1 81 ? 14.176 -1.856 -17.955 1.00 95.25 81 GLN A C 1
ATOM 654 O O . GLN A 1 81 ? 13.386 -1.327 -17.176 1.00 95.25 81 GLN A O 1
ATOM 659 N N . LYS A 1 82 ? 13.785 -2.607 -18.986 1.00 94.75 82 LYS A N 1
ATOM 660 C CA . LYS A 1 82 ? 12.409 -3.028 -19.256 1.00 94.75 82 LYS A CA 1
ATOM 661 C C . LYS A 1 82 ? 12.348 -4.546 -19.320 1.00 94.75 82 LYS A C 1
ATOM 663 O O . LYS A 1 82 ? 13.266 -5.168 -19.861 1.00 94.75 82 LYS A O 1
ATOM 668 N N . GLN A 1 83 ? 11.295 -5.143 -18.778 1.00 93.94 83 GLN A N 1
ATOM 669 C CA . GLN A 1 83 ? 11.103 -6.582 -18.861 1.00 93.94 83 GLN A CA 1
ATOM 670 C C . GLN A 1 83 ? 9.615 -6.956 -18.820 1.00 93.94 83 GLN A C 1
ATOM 672 O O . GLN A 1 83 ? 8.813 -6.366 -18.097 1.00 93.94 83 GLN A O 1
ATOM 677 N N . GLU A 1 84 ? 9.266 -7.957 -19.625 1.00 93.50 84 GLU A N 1
ATOM 678 C CA . GLU A 1 84 ? 7.962 -8.615 -19.595 1.00 93.50 84 GLU A CA 1
ATOM 679 C C . GLU A 1 84 ? 7.932 -9.646 -18.462 1.00 93.50 84 GLU A C 1
ATOM 681 O O . GLU A 1 84 ? 8.915 -10.356 -18.222 1.00 93.50 84 GLU A O 1
ATOM 686 N N . GLY A 1 85 ? 6.806 -9.714 -17.761 1.00 88.75 85 GLY A N 1
ATOM 687 C CA . GLY A 1 85 ? 6.602 -10.611 -16.633 1.00 88.75 85 GLY A CA 1
ATOM 688 C C . GLY A 1 85 ? 5.561 -11.689 -16.897 1.00 88.75 85 GLY A C 1
ATOM 689 O O . GLY A 1 85 ? 5.457 -12.239 -17.992 1.00 88.75 85 GLY A O 1
ATOM 690 N N . ASP A 1 86 ? 4.828 -12.041 -15.846 1.00 86.50 86 ASP A N 1
ATOM 691 C CA . ASP A 1 86 ? 3.817 -13.094 -15.864 1.00 86.50 86 ASP A CA 1
ATOM 692 C C . ASP A 1 86 ? 2.392 -12.516 -15.886 1.00 86.50 86 ASP A C 1
ATOM 694 O O . ASP A 1 86 ? 2.176 -11.317 -16.032 1.00 86.50 86 ASP A O 1
ATOM 698 N N . SER A 1 87 ? 1.380 -13.370 -15.731 1.00 79.81 87 SER A N 1
ATOM 699 C CA . SER A 1 87 ? -0.017 -12.927 -15.736 1.00 79.81 87 SER A CA 1
ATOM 700 C C . SER A 1 87 ? -0.389 -11.967 -14.597 1.00 79.81 87 SER A C 1
ATOM 702 O O . SER A 1 87 ? -1.423 -11.313 -14.694 1.00 79.81 87 SER A O 1
ATOM 704 N N . LEU A 1 88 ? 0.382 -11.922 -13.503 1.00 76.06 88 LEU A N 1
ATOM 705 C CA . LEU A 1 88 ? 0.107 -11.055 -12.351 1.00 76.06 88 LEU A CA 1
ATOM 706 C C . LEU A 1 88 ? 0.778 -9.689 -12.507 1.00 76.06 88 LEU A C 1
ATOM 708 O O . LEU A 1 88 ? 0.180 -8.674 -12.153 1.00 76.06 88 LEU A O 1
ATOM 712 N N . TYR A 1 89 ? 1.992 -9.665 -13.059 1.00 80.62 89 TYR A N 1
ATOM 713 C CA . TYR A 1 89 ? 2.745 -8.447 -13.349 1.00 80.62 89 TYR A CA 1
ATOM 714 C C . TYR A 1 89 ? 3.267 -8.507 -14.787 1.00 80.62 89 TYR A C 1
ATOM 716 O O . TYR A 1 89 ? 4.423 -8.873 -15.000 1.00 80.62 89 TYR A O 1
ATOM 724 N N . PRO A 1 90 ? 2.423 -8.176 -15.781 1.00 87.81 90 PRO A N 1
ATOM 725 C CA . PRO A 1 90 ? 2.721 -8.450 -17.186 1.00 87.81 90 PRO A CA 1
ATOM 726 C C . PRO A 1 90 ? 3.892 -7.626 -17.715 1.00 87.81 90 PRO A C 1
ATOM 728 O O . PRO A 1 90 ? 4.621 -8.095 -18.586 1.00 87.81 90 PRO A O 1
ATOM 731 N N . TYR A 1 91 ? 4.122 -6.439 -17.152 1.00 94.19 91 TYR A N 1
ATOM 732 C CA . TYR A 1 91 ? 5.215 -5.563 -17.542 1.00 94.19 91 TYR A CA 1
ATOM 733 C C . TYR A 1 91 ? 5.819 -4.883 -16.320 1.00 94.19 91 TYR A C 1
ATOM 735 O O . TYR A 1 91 ? 5.114 -4.505 -15.380 1.00 94.19 91 TYR A O 1
ATOM 743 N N . TYR A 1 92 ? 7.132 -4.690 -16.339 1.00 94.19 92 TYR A N 1
ATOM 744 C CA . TYR A 1 92 ? 7.815 -3.880 -15.345 1.00 94.19 92 TYR A CA 1
ATOM 745 C C . TYR A 1 92 ? 9.005 -3.135 -15.935 1.00 94.19 92 TYR A C 1
ATOM 747 O O . TYR A 1 92 ? 9.671 -3.583 -16.873 1.00 94.19 92 TYR A O 1
ATOM 755 N N . ILE A 1 93 ? 9.266 -1.975 -15.348 1.00 94.25 93 ILE A N 1
ATOM 756 C CA . ILE A 1 93 ? 10.442 -1.159 -15.611 1.00 94.25 93 ILE A CA 1
ATOM 757 C C . ILE A 1 93 ? 11.253 -1.037 -14.329 1.00 94.25 93 ILE A C 1
ATOM 759 O O . ILE A 1 93 ? 10.706 -1.000 -13.224 1.00 94.25 93 ILE A O 1
ATOM 763 N N . ILE A 1 94 ? 12.568 -1.001 -14.480 1.00 93.44 94 ILE A N 1
ATOM 764 C CA . ILE A 1 94 ? 13.485 -0.671 -13.400 1.00 93.44 94 ILE A CA 1
ATOM 765 C C . ILE A 1 94 ? 13.970 0.745 -13.658 1.00 93.44 94 ILE A C 1
ATOM 767 O O . ILE A 1 94 ? 14.412 1.048 -14.768 1.00 93.44 94 ILE A O 1
ATOM 771 N N . VAL A 1 95 ? 13.885 1.595 -12.640 1.00 92.25 95 VAL A N 1
ATOM 772 C CA . VAL A 1 95 ? 14.239 3.009 -12.751 1.00 92.25 95 VAL A CA 1
ATOM 773 C C . VAL A 1 95 ? 15.212 3.441 -11.664 1.00 92.25 95 VAL A C 1
ATOM 775 O O . VAL A 1 95 ? 15.273 2.833 -10.594 1.00 92.25 95 VAL A O 1
ATOM 778 N N . THR A 1 96 ? 15.947 4.516 -11.916 1.00 89.94 96 THR A N 1
ATOM 779 C CA . THR A 1 96 ? 16.786 5.195 -10.920 1.00 89.94 96 THR A CA 1
ATOM 780 C C . THR A 1 96 ? 16.359 6.650 -10.791 1.00 89.94 96 THR A C 1
ATOM 782 O O . THR A 1 96 ? 16.170 7.329 -11.799 1.00 89.94 96 THR A O 1
ATOM 785 N N . MET A 1 97 ? 16.202 7.133 -9.557 1.00 84.31 97 MET A N 1
ATOM 786 C CA . MET A 1 97 ? 15.841 8.526 -9.271 1.00 84.31 97 MET A CA 1
ATOM 787 C C . MET A 1 97 ? 17.097 9.370 -9.064 1.00 84.31 97 MET A C 1
ATOM 789 O O . MET A 1 97 ? 18.042 8.925 -8.418 1.00 84.31 97 MET A O 1
ATOM 793 N N . GLU A 1 98 ? 17.096 10.598 -9.577 1.00 64.62 98 GLU A N 1
ATOM 794 C CA . GLU A 1 98 ? 18.298 11.440 -9.571 1.00 64.62 98 GLU A CA 1
ATOM 795 C C . GLU A 1 98 ? 18.530 12.172 -8.231 1.00 64.62 98 GLU A C 1
ATOM 797 O O . GLU A 1 98 ? 19.655 12.572 -7.943 1.00 64.62 98 GLU A O 1
ATOM 802 N N . ASP A 1 99 ? 17.505 12.333 -7.380 1.00 59.44 99 ASP A N 1
ATOM 803 C CA . ASP A 1 99 ? 17.505 13.494 -6.477 1.00 59.44 99 ASP A CA 1
ATOM 804 C C . ASP A 1 99 ? 17.892 13.289 -4.999 1.00 59.44 99 ASP A C 1
ATOM 806 O O . ASP A 1 99 ? 18.163 14.285 -4.342 1.00 59.44 99 ASP A O 1
ATOM 810 N N . ARG A 1 100 ? 17.998 12.085 -4.411 1.00 50.12 100 ARG A N 1
ATOM 811 C CA . ARG A 1 100 ? 18.539 11.943 -3.028 1.00 50.12 100 ARG A CA 1
ATOM 812 C C . ARG A 1 100 ? 19.122 10.566 -2.752 1.00 50.12 100 ARG A C 1
ATOM 814 O O . ARG A 1 100 ? 18.368 9.606 -2.695 1.00 50.12 100 ARG A O 1
ATOM 821 N N . ASP A 1 101 ? 20.437 10.495 -2.524 1.00 54.12 101 ASP A N 1
ATOM 822 C CA . ASP A 1 101 ? 21.186 9.402 -1.866 1.00 54.12 101 ASP A CA 1
ATOM 823 C C . ASP A 1 101 ? 20.924 7.949 -2.323 1.00 54.12 101 ASP A C 1
ATOM 825 O O . ASP A 1 101 ? 21.388 7.006 -1.678 1.00 54.12 101 ASP A O 1
ATOM 829 N N . HIS A 1 102 ? 20.164 7.707 -3.389 1.00 50.50 102 HIS A N 1
ATOM 830 C CA . HIS A 1 102 ? 19.633 6.388 -3.718 1.00 50.50 102 HIS A CA 1
ATOM 831 C C . HIS A 1 102 ? 19.916 6.071 -5.186 1.00 50.50 102 HIS A C 1
ATOM 833 O O . HIS A 1 102 ? 19.052 6.188 -6.044 1.00 50.50 102 HIS A O 1
ATOM 839 N N . ASN A 1 103 ? 21.092 5.490 -5.439 1.00 57.81 103 ASN A N 1
ATOM 840 C CA . ASN A 1 103 ? 21.311 4.610 -6.598 1.00 57.81 103 ASN A CA 1
ATOM 841 C C . ASN A 1 103 ? 20.487 3.307 -6.489 1.00 57.81 103 ASN A C 1
ATOM 843 O O . ASN A 1 103 ? 20.832 2.306 -7.110 1.00 57.81 103 ASN A O 1
ATOM 847 N N . THR A 1 104 ? 19.459 3.278 -5.637 1.00 70.88 104 THR A N 1
ATOM 848 C CA . THR A 1 104 ? 18.621 2.115 -5.387 1.00 70.88 104 THR A CA 1
ATOM 849 C C . THR A 1 104 ? 17.635 2.002 -6.540 1.00 70.88 104 THR A C 1
ATOM 851 O O . THR A 1 104 ? 16.771 2.870 -6.675 1.00 70.88 104 THR A O 1
ATOM 854 N N . PRO A 1 105 ? 17.738 0.953 -7.370 1.00 86.50 105 PRO A N 1
ATOM 855 C CA . PRO A 1 105 ? 16.791 0.740 -8.446 1.00 86.50 105 PRO A CA 1
ATOM 856 C C . PRO A 1 105 ? 15.388 0.509 -7.883 1.00 86.50 105 PRO A C 1
ATOM 858 O O . PRO A 1 105 ? 15.209 -0.296 -6.965 1.00 86.50 105 PRO A O 1
ATOM 861 N N . LEU A 1 106 ? 14.394 1.190 -8.444 1.00 88.50 106 LEU A N 1
ATOM 862 C CA . LEU A 1 106 ? 12.987 0.976 -8.128 1.00 88.50 106 LEU A CA 1
ATOM 863 C C . LEU A 1 106 ? 12.351 0.113 -9.213 1.00 88.50 106 LEU A C 1
ATOM 865 O O . LEU A 1 106 ? 12.501 0.391 -10.400 1.00 88.50 106 LEU A O 1
ATOM 869 N N . LEU A 1 107 ? 11.628 -0.925 -8.796 1.00 91.62 107 LEU A N 1
ATOM 870 C CA . LEU A 1 107 ? 10.811 -1.745 -9.685 1.00 91.62 107 LEU A CA 1
ATOM 871 C C . LEU A 1 107 ? 9.405 -1.148 -9.756 1.00 91.62 107 LEU A C 1
ATOM 873 O O . LEU A 1 107 ? 8.712 -1.110 -8.740 1.00 91.62 107 LEU A O 1
ATOM 877 N N . ILE A 1 108 ? 8.984 -0.730 -10.948 1.00 92.62 108 ILE A N 1
ATOM 878 C CA . ILE A 1 108 ? 7.650 -0.187 -11.208 1.00 92.62 108 ILE A CA 1
ATOM 879 C C . ILE A 1 108 ? 6.904 -1.146 -12.124 1.00 92.62 108 ILE A C 1
ATOM 881 O O . ILE A 1 108 ? 7.375 -1.470 -13.215 1.00 92.62 108 ILE A O 1
ATOM 885 N N . THR A 1 109 ? 5.732 -1.597 -11.689 1.00 93.12 109 THR A N 1
ATOM 886 C CA . THR A 1 109 ? 4.871 -2.468 -12.493 1.00 93.12 109 THR A CA 1
ATOM 887 C C . THR A 1 109 ? 3.956 -1.651 -13.402 1.00 93.12 109 THR A C 1
ATOM 889 O O . THR A 1 109 ? 3.501 -0.566 -13.038 1.00 93.12 109 THR A O 1
ATOM 892 N N . ILE A 1 110 ? 3.685 -2.179 -14.593 1.00 91.31 110 ILE A N 1
ATOM 893 C CA . ILE A 1 110 ? 2.819 -1.582 -15.613 1.00 91.31 110 ILE A CA 1
ATOM 894 C C . ILE A 1 110 ? 1.792 -2.639 -16.028 1.00 91.31 110 ILE A C 1
ATOM 896 O O . ILE A 1 110 ? 2.120 -3.819 -16.172 1.00 91.31 110 ILE A O 1
ATOM 900 N N . GLN A 1 111 ? 0.531 -2.235 -16.169 1.00 89.31 111 GLN A N 1
ATOM 901 C CA . GLN A 1 111 ? -0.572 -3.174 -16.393 1.00 89.31 111 GLN A CA 1
ATOM 902 C C . GLN A 1 111 ? -0.820 -3.474 -17.872 1.00 89.31 111 GLN A C 1
ATOM 904 O O . GLN A 1 111 ? -1.277 -4.567 -18.203 1.00 89.31 111 GLN A O 1
ATOM 909 N N . ASP A 1 112 ? -0.512 -2.535 -18.760 1.00 90.19 112 ASP A N 1
ATOM 910 C CA . ASP A 1 112 ? -0.812 -2.630 -20.182 1.00 90.19 112 ASP A CA 1
ATOM 911 C C . ASP A 1 112 ? 0.439 -2.485 -21.060 1.00 90.19 112 ASP A C 1
ATOM 913 O O . ASP A 1 112 ? 1.412 -1.803 -20.730 1.00 90.19 112 ASP A O 1
ATOM 917 N N . SER A 1 113 ? 0.404 -3.154 -22.213 1.00 91.31 113 SER A N 1
ATOM 918 C CA . SER A 1 113 ? 1.528 -3.186 -23.149 1.00 91.31 113 SER A CA 1
ATOM 919 C C . SER A 1 113 ? 1.750 -1.856 -23.854 1.00 91.31 113 SER A C 1
ATOM 921 O O . SER A 1 113 ? 2.867 -1.567 -24.265 1.00 91.31 113 SER A O 1
ATOM 923 N N . GLU A 1 114 ? 0.689 -1.077 -24.070 1.00 92.00 114 GLU A N 1
ATOM 924 C CA . GLU A 1 114 ? 0.770 0.177 -24.816 1.00 92.00 114 GLU A CA 1
ATOM 925 C C . GLU A 1 114 ? 1.609 1.188 -24.042 1.00 92.00 114 GLU A C 1
ATOM 927 O O . GLU A 1 114 ? 2.616 1.663 -24.561 1.00 92.00 114 GLU A O 1
ATOM 932 N N . THR A 1 115 ? 1.275 1.405 -22.772 1.00 90.94 115 THR A N 1
ATOM 933 C CA . THR A 1 115 ? 2.026 2.261 -21.854 1.00 90.94 115 THR A CA 1
ATOM 934 C C . THR A 1 115 ? 3.440 1.727 -21.638 1.00 90.94 115 THR A C 1
ATOM 936 O O . THR A 1 115 ? 4.403 2.483 -21.724 1.00 90.94 115 THR A O 1
ATOM 939 N N . TYR A 1 116 ? 3.612 0.411 -21.458 1.00 93.06 116 TYR A N 1
ATOM 940 C CA . TYR A 1 116 ? 4.947 -0.196 -21.371 1.00 93.06 116 TYR A CA 1
ATOM 941 C C . TYR A 1 116 ? 5.814 0.108 -22.604 1.00 93.06 116 TYR A C 1
ATOM 943 O O . TYR A 1 116 ? 7.017 0.347 -22.479 1.00 93.06 116 TYR A O 1
ATOM 951 N N . ASN A 1 117 ? 5.226 0.124 -23.799 1.00 93.38 117 ASN A N 1
ATOM 952 C CA . ASN A 1 117 ? 5.942 0.357 -25.051 1.00 93.38 117 ASN A CA 1
ATOM 953 C C . ASN A 1 117 ? 6.285 1.830 -25.318 1.00 93.38 117 ASN A C 1
ATOM 955 O O . ASN A 1 117 ? 7.092 2.082 -26.207 1.00 93.38 117 ASN A O 1
ATOM 959 N N . GLN A 1 118 ? 5.745 2.783 -24.553 1.00 91.94 118 GLN A N 1
ATOM 960 C CA . GLN A 1 118 ? 6.074 4.213 -24.682 1.00 91.94 118 GLN A CA 1
ATOM 961 C C . GLN A 1 118 ? 7.440 4.581 -24.087 1.00 91.94 118 GLN A C 1
ATOM 963 O O . GLN A 1 118 ? 7.959 5.666 -24.338 1.00 91.94 118 GLN A O 1
ATOM 968 N N . PHE A 1 119 ? 8.006 3.689 -23.280 1.00 93.56 119 PHE A N 1
ATOM 969 C CA . PHE A 1 119 ? 9.233 3.936 -22.540 1.00 93.56 119 PHE A CA 1
ATOM 970 C C . PHE A 1 119 ? 10.475 3.424 -23.265 1.00 93.56 119 PHE A C 1
ATOM 972 O O . PHE A 1 119 ? 10.517 2.259 -23.671 1.00 93.56 119 PHE A O 1
ATOM 979 N N . ASP A 1 120 ? 11.519 4.244 -23.310 1.00 95.19 120 ASP A N 1
ATOM 980 C CA . ASP A 1 120 ? 12.837 3.898 -23.830 1.00 95.19 120 ASP A CA 1
ATOM 981 C C . ASP A 1 120 ? 13.855 3.762 -22.690 1.00 95.19 120 ASP A C 1
ATOM 983 O O . ASP A 1 120 ? 13.832 4.494 -21.701 1.00 95.19 120 ASP A O 1
ATOM 987 N N . VAL A 1 121 ? 14.753 2.780 -22.811 1.00 95.50 121 VAL A N 1
ATOM 988 C CA . VAL A 1 121 ? 15.833 2.564 -21.836 1.00 95.50 121 VAL A CA 1
ATOM 989 C C . VAL A 1 121 ? 16.915 3.629 -22.028 1.00 95.50 121 VAL A C 1
ATOM 991 O O . VAL A 1 121 ? 17.372 3.841 -23.148 1.00 95.50 121 VAL A O 1
ATOM 994 N N . GLY A 1 122 ? 17.360 4.241 -20.931 1.00 92.69 122 GLY A N 1
ATOM 995 C CA . GLY A 1 122 ? 18.325 5.343 -20.885 1.00 92.69 122 GLY A CA 1
ATOM 996 C C . GLY A 1 122 ? 17.683 6.731 -20.920 1.00 92.69 122 GLY A C 1
ATOM 997 O O . GLY A 1 122 ? 18.381 7.729 -20.765 1.00 92.69 122 GLY A O 1
ATOM 998 N N . GLU A 1 123 ? 16.363 6.805 -21.101 1.00 94.25 123 GLU A N 1
ATOM 999 C CA . GLU A 1 123 ? 15.621 8.063 -21.123 1.00 94.25 123 GLU A CA 1
ATOM 1000 C C . GLU A 1 123 ? 15.010 8.380 -19.752 1.00 94.25 123 GLU A C 1
ATOM 1002 O O . GLU A 1 123 ? 14.700 7.490 -18.947 1.00 94.25 123 GLU A O 1
ATOM 1007 N N . LYS A 1 124 ? 14.843 9.680 -19.490 1.00 91.56 124 LYS A N 1
ATOM 1008 C CA . LYS A 1 124 ? 14.257 10.209 -18.255 1.00 91.56 124 LYS A CA 1
ATOM 1009 C C . LYS A 1 124 ? 12.801 10.588 -18.463 1.00 91.56 124 LYS A C 1
ATOM 1011 O O . LYS A 1 124 ? 12.462 11.247 -19.443 1.00 91.56 124 LYS A O 1
ATOM 1016 N N . TYR A 1 125 ? 11.969 10.239 -17.490 1.00 91.19 125 TYR A N 1
ATOM 1017 C CA . TYR A 1 125 ? 10.538 10.508 -17.505 1.00 91.19 125 TYR A CA 1
ATOM 1018 C C . TYR A 1 125 ? 10.068 11.038 -16.153 1.00 91.19 125 TYR A C 1
ATOM 1020 O O . TYR A 1 125 ? 10.587 10.647 -15.105 1.00 91.19 125 TYR A O 1
ATOM 1028 N N . ASP A 1 126 ? 9.034 11.875 -16.194 1.00 91.19 126 ASP A N 1
ATOM 1029 C CA . ASP A 1 126 ? 8.199 12.155 -15.032 1.00 91.19 126 ASP A CA 1
ATOM 1030 C C . ASP A 1 126 ? 7.114 11.077 -14.968 1.00 91.19 126 ASP A C 1
ATOM 1032 O O . ASP A 1 126 ? 6.218 11.012 -15.809 1.00 91.19 126 ASP A O 1
ATOM 1036 N N . LEU A 1 127 ? 7.238 10.175 -14.000 1.00 90.44 127 LEU A N 1
ATOM 1037 C CA . LEU A 1 127 ? 6.353 9.031 -13.826 1.00 90.44 127 LEU A CA 1
ATOM 1038 C C . LEU A 1 127 ? 5.400 9.302 -12.671 1.00 90.44 127 LEU A C 1
ATOM 1040 O O . LEU A 1 127 ? 5.838 9.527 -11.544 1.00 90.44 127 LEU A O 1
ATOM 1044 N N . ASN A 1 128 ? 4.098 9.203 -12.923 1.00 90.19 128 ASN A N 1
ATOM 1045 C CA . ASN A 1 128 ? 3.113 9.140 -11.852 1.00 90.19 128 ASN A CA 1
ATOM 1046 C C . ASN A 1 128 ? 2.995 7.704 -11.371 1.00 90.19 128 ASN A C 1
ATOM 1048 O O . ASN A 1 128 ? 2.728 6.790 -12.149 1.00 90.19 128 ASN A O 1
ATOM 1052 N N . VAL A 1 129 ? 3.222 7.492 -10.082 1.00 89.62 129 VAL A N 1
ATOM 1053 C CA . VAL A 1 129 ? 3.361 6.158 -9.513 1.00 89.62 129 VAL A CA 1
ATOM 1054 C C . VAL A 1 129 ? 2.503 6.048 -8.276 1.00 89.62 129 VAL A C 1
ATOM 1056 O O . VAL A 1 129 ? 2.581 6.857 -7.353 1.00 89.62 129 VAL A O 1
ATOM 1059 N N . PHE A 1 130 ? 1.695 5.005 -8.256 1.00 88.19 130 PHE A N 1
ATOM 1060 C CA . PHE A 1 130 ? 1.010 4.547 -7.075 1.00 88.19 130 PHE A CA 1
ATOM 1061 C C . PHE A 1 130 ? 1.997 3.822 -6.161 1.00 88.19 130 PHE A C 1
ATOM 1063 O O . PHE A 1 130 ? 2.591 2.816 -6.556 1.00 88.19 130 PHE A O 1
ATOM 1070 N N . VAL A 1 131 ? 2.153 4.321 -4.937 1.00 86.56 131 VAL A N 1
ATOM 1071 C CA . VAL A 1 131 ? 3.007 3.727 -3.907 1.00 86.56 131 VAL A CA 1
ATOM 1072 C C . VAL A 1 131 ? 2.133 3.026 -2.888 1.00 86.56 131 VAL A C 1
ATOM 1074 O O . VAL A 1 131 ? 1.325 3.660 -2.207 1.00 86.56 131 VAL A O 1
ATOM 1077 N N . GLN A 1 132 ? 2.324 1.718 -2.755 1.00 83.56 132 GLN A N 1
ATOM 1078 C CA . GLN A 1 132 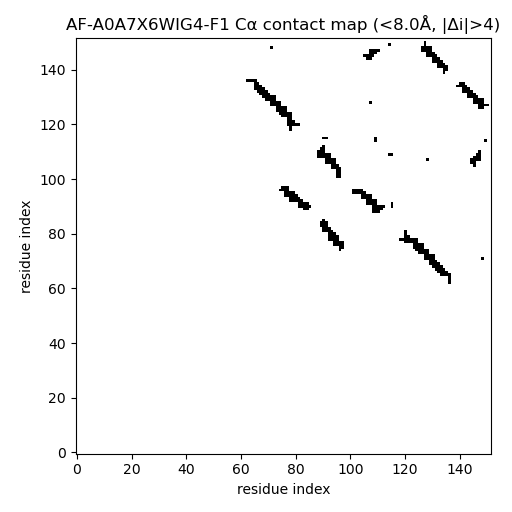? 1.759 0.937 -1.669 1.00 83.56 132 GLN A CA 1
ATOM 1079 C C . GLN A 1 132 ? 2.850 0.583 -0.662 1.00 83.56 132 GLN A C 1
ATOM 1081 O O . GLN A 1 132 ? 3.822 -0.091 -1.000 1.00 83.56 132 GLN A O 1
ATOM 1086 N N . VAL A 1 133 ? 2.670 1.012 0.586 1.00 80.94 133 VAL A N 1
ATOM 1087 C CA . VAL A 1 133 ? 3.564 0.660 1.699 1.00 80.94 133 VAL A CA 1
ATOM 1088 C C . VAL A 1 133 ? 2.893 -0.414 2.532 1.00 80.94 133 VAL A C 1
ATOM 1090 O O . VAL A 1 133 ? 1.762 -0.208 2.943 1.00 80.94 133 VAL A O 1
ATOM 1093 N N . VAL A 1 134 ? 3.566 -1.529 2.793 1.00 77.19 134 VAL A N 1
ATOM 1094 C CA . VAL A 1 134 ? 3.086 -2.611 3.661 1.00 77.19 134 VAL A CA 1
ATOM 1095 C C . VAL A 1 134 ? 4.048 -2.742 4.831 1.00 77.19 134 VAL A C 1
ATOM 1097 O O . VAL A 1 134 ? 5.202 -3.119 4.632 1.00 77.19 134 VAL A O 1
ATOM 1100 N N . ILE A 1 135 ? 3.584 -2.433 6.041 1.00 77.06 135 ILE A N 1
ATOM 1101 C CA . ILE A 1 135 ? 4.380 -2.564 7.269 1.00 77.06 135 ILE A CA 1
ATOM 1102 C C . ILE A 1 135 ? 4.069 -3.914 7.914 1.00 77.06 135 ILE A C 1
ATOM 1104 O O . ILE A 1 135 ? 2.908 -4.209 8.195 1.00 77.06 135 ILE A O 1
ATOM 1108 N N . ASN A 1 136 ? 5.098 -4.736 8.129 1.00 72.06 136 ASN A N 1
ATOM 1109 C CA . ASN A 1 136 ? 4.973 -5.978 8.879 1.00 72.06 136 ASN A CA 1
ATOM 1110 C C . ASN A 1 136 ? 4.930 -5.669 10.388 1.00 72.06 136 ASN A C 1
ATOM 1112 O O . ASN A 1 136 ? 5.940 -5.203 10.918 1.00 72.06 136 ASN A O 1
ATOM 1116 N N . PRO A 1 137 ? 3.819 -5.955 11.087 1.00 68.62 137 PRO A N 1
ATOM 1117 C CA . PRO A 1 137 ? 3.687 -5.637 12.507 1.00 68.62 137 PRO A CA 1
ATOM 1118 C C . PRO A 1 137 ? 4.616 -6.457 13.416 1.00 68.62 137 PRO A C 1
ATOM 1120 O O . PRO A 1 137 ? 4.864 -6.064 14.549 1.00 68.62 137 PRO A O 1
ATOM 1123 N N . GLU A 1 138 ? 5.154 -7.589 12.949 1.00 75.38 138 GLU A N 1
ATOM 1124 C CA . GLU A 1 138 ? 6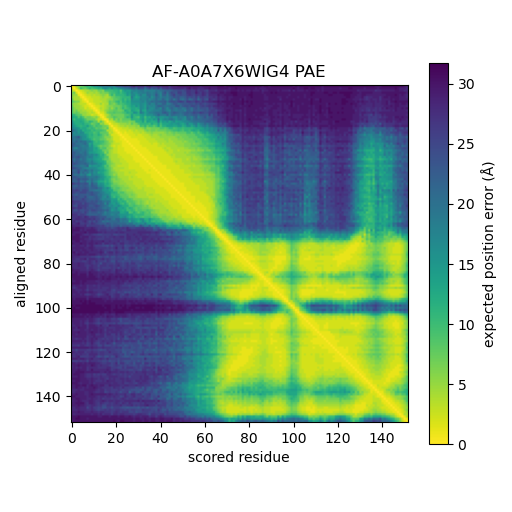.018 -8.447 13.772 1.00 75.38 138 GLU A CA 1
ATOM 1125 C C . GLU A 1 138 ? 7.450 -7.913 13.917 1.00 75.38 138 GLU A C 1
ATOM 1127 O O . GLU A 1 138 ? 8.152 -8.266 14.865 1.00 75.38 138 GLU A O 1
ATOM 1132 N N . ASN A 1 139 ? 7.925 -7.125 12.948 1.00 80.38 139 ASN A N 1
ATOM 1133 C CA . ASN A 1 139 ? 9.332 -6.725 12.874 1.00 80.38 139 ASN A CA 1
ATOM 1134 C C . ASN A 1 139 ? 9.569 -5.319 12.299 1.00 80.38 139 ASN A C 1
ATOM 1136 O O . ASN A 1 139 ? 10.705 -5.000 11.946 1.00 80.38 139 ASN A O 1
ATOM 1140 N N . ASP A 1 140 ? 8.511 -4.517 12.165 1.00 75.56 140 ASP A N 1
ATOM 1141 C CA . ASP A 1 140 ? 8.510 -3.149 11.634 1.00 75.56 140 ASP A CA 1
ATOM 1142 C C . ASP A 1 140 ? 9.137 -2.994 10.234 1.00 75.56 140 ASP A C 1
ATOM 1144 O O . ASP A 1 140 ? 9.481 -1.891 9.803 1.00 75.56 140 ASP A O 1
ATOM 1148 N N . GLN A 1 141 ? 9.287 -4.087 9.476 1.00 76.12 141 GLN A N 1
ATOM 1149 C CA . GLN A 1 141 ? 9.801 -4.008 8.112 1.00 76.12 141 GLN A CA 1
ATOM 1150 C C . GLN A 1 141 ? 8.737 -3.446 7.172 1.00 76.12 141 GLN A C 1
ATOM 1152 O O . GLN A 1 141 ? 7.650 -4.009 7.036 1.00 76.12 141 GLN A O 1
ATOM 1157 N N . ALA A 1 142 ? 9.089 -2.378 6.458 1.00 78.00 142 ALA A N 1
ATOM 1158 C CA . ALA A 1 142 ? 8.276 -1.824 5.387 1.00 78.00 142 ALA A CA 1
ATOM 1159 C C . ALA A 1 142 ? 8.651 -2.448 4.034 1.00 78.00 142 ALA A C 1
ATOM 1161 O O . ALA A 1 142 ? 9.826 -2.545 3.676 1.00 78.00 142 ALA A O 1
ATOM 1162 N N . ARG A 1 143 ? 7.642 -2.841 3.257 1.00 79.88 143 ARG A N 1
ATOM 1163 C CA . ARG A 1 143 ? 7.771 -3.189 1.839 1.00 79.88 143 ARG A CA 1
ATOM 1164 C C . ARG A 1 143 ? 7.068 -2.135 1.004 1.00 79.88 143 ARG A C 1
ATOM 1166 O O . ARG A 1 143 ? 5.942 -1.762 1.315 1.00 79.88 143 ARG A O 1
ATOM 1173 N N . PHE A 1 144 ? 7.723 -1.702 -0.062 1.00 82.94 144 PHE A N 1
ATOM 1174 C CA . PHE A 1 144 ? 7.194 -0.714 -0.992 1.00 82.94 144 PHE A CA 1
ATOM 1175 C C . PHE A 1 144 ? 6.896 -1.396 -2.320 1.00 82.94 144 PHE A C 1
ATOM 1177 O O . PHE A 1 144 ? 7.737 -2.119 -2.854 1.00 82.94 144 PHE A O 1
ATOM 1184 N N . MET A 1 145 ? 5.696 -1.180 -2.839 1.00 85.81 145 MET A N 1
ATOM 1185 C CA . MET A 1 145 ? 5.300 -1.588 -4.179 1.00 85.81 145 MET A CA 1
ATOM 1186 C C . MET A 1 145 ? 4.962 -0.342 -4.981 1.00 85.81 145 MET A C 1
ATOM 1188 O O . MET A 1 145 ? 4.221 0.518 -4.505 1.00 85.81 145 MET A O 1
ATOM 1192 N N . TYR A 1 146 ? 5.502 -0.269 -6.192 1.00 89.38 146 TYR A N 1
ATOM 1193 C CA . TYR A 1 146 ? 5.328 0.857 -7.093 1.00 89.38 146 TYR A CA 1
ATOM 1194 C C . TYR A 1 146 ? 4.618 0.372 -8.354 1.00 89.38 146 TYR A C 1
ATOM 1196 O O . TYR A 1 146 ? 5.061 -0.579 -8.999 1.00 89.38 146 TYR A O 1
ATOM 1204 N N . THR A 1 147 ? 3.517 1.020 -8.709 1.00 90.81 147 THR A N 1
ATOM 1205 C CA . THR A 1 147 ? 2.757 0.719 -9.926 1.00 90.81 147 THR A CA 1
ATOM 1206 C C . THR A 1 147 ? 2.515 2.005 -10.684 1.00 90.81 147 THR A C 1
ATOM 1208 O O . THR A 1 147 ? 2.083 2.989 -10.091 1.00 90.81 147 THR A O 1
ATOM 1211 N N . LEU A 1 148 ? 2.794 2.011 -11.983 1.00 90.50 148 LEU A N 1
ATOM 1212 C CA . LEU A 1 148 ? 2.561 3.181 -12.814 1.00 90.50 148 LEU A CA 1
ATOM 1213 C C . LEU A 1 148 ? 1.071 3.541 -12.786 1.00 90.50 148 LEU A C 1
ATOM 1215 O O . LEU A 1 148 ? 0.208 2.684 -12.990 1.00 90.50 148 LEU A O 1
ATOM 1219 N N . PHE A 1 149 ? 0.783 4.804 -12.497 1.00 85.50 149 PHE A N 1
ATOM 1220 C CA . PHE A 1 149 ? -0.559 5.351 -12.511 1.00 85.50 149 PHE A CA 1
ATOM 1221 C C . PHE A 1 149 ? -0.774 6.030 -13.868 1.00 85.50 149 PHE A C 1
ATOM 1223 O O . PHE A 1 149 ? -0.152 7.064 -14.117 1.00 85.50 149 PHE A O 1
ATOM 1230 N N . PRO A 1 150 ? -1.597 5.459 -14.764 1.00 69.25 150 PRO A N 1
ATOM 1231 C CA . PRO A 1 150 ? -1.873 6.096 -16.042 1.00 69.25 150 PRO A CA 1
ATOM 1232 C C . PRO A 1 150 ? -2.591 7.426 -15.785 1.00 69.25 150 PRO A C 1
ATOM 1234 O O . PRO A 1 150 ? -3.641 7.451 -15.138 1.00 69.25 150 PRO A O 1
ATOM 1237 N N . GLU A 1 151 ? -2.020 8.537 -16.256 1.00 59.38 151 GLU A N 1
ATOM 1238 C CA . GLU A 1 151 ? -2.784 9.782 -16.364 1.00 59.38 151 GLU A CA 1
ATOM 1239 C C . GLU A 1 151 ? -3.906 9.556 -17.389 1.00 59.38 151 GLU A C 1
ATOM 1241 O O . GLU A 1 151 ? -3.656 9.060 -18.489 1.00 59.38 151 GLU A O 1
ATOM 1246 N N . ILE A 1 152 ? -5.147 9.850 -16.987 1.00 45.38 152 ILE A N 1
ATOM 1247 C CA . ILE A 1 152 ? -6.333 9.849 -17.861 1.00 45.38 152 ILE A CA 1
ATOM 1248 C C . ILE A 1 152 ? -6.389 11.177 -18.612 1.00 45.38 152 ILE A C 1
ATOM 1250 O O . ILE A 1 152 ? -6.250 12.219 -17.930 1.00 45.38 152 ILE A O 1
#

pLDDT: mean 80.62, std 13.94, range [45.38, 95.5]

Secondary structure (DSSP, 8-state):
--HHHHHHHHHHHHHHHHHHHHHHHHHHHHHHHHHHHHHHHHHHHHHHHHHHHHHHHHHHHHHHS-EEEEEEEEEEEEEEEEEE--SSS-EEEEEEESSSS---PEEEEES-HHHHHT--TT-EEEEEEEEEEEE-TTT--EEEEEEE----

Solvent-accessible surface area (backbone atoms only — not comparable to full-atom values): 8552 Å² total; per-residue (Å²): 135,65,70,69,60,59,52,54,55,49,51,53,52,52,54,53,53,52,55,56,50,52,56,47,55,53,48,54,51,51,51,52,50,49,56,51,50,53,53,52,49,52,53,53,49,53,52,49,52,54,51,51,53,50,49,52,51,52,47,54,50,55,60,69,47,58,56,69,51,80,48,78,46,78,44,60,31,33,26,76,41,77,46,79,57,49,97,88,47,47,27,36,37,32,28,38,49,84,85,69,102,37,91,58,71,43,67,32,36,33,90,49,69,68,70,56,66,74,63,57,74,78,41,73,43,82,41,43,28,36,39,38,38,40,33,40,72,90,75,73,48,74,46,80,44,39,31,59,46,83,85,128

Nearest PDB structures (foldseek):
  6cqm-assembly2_F  TM=5.101E-01  e=4.505E-02  Saccharomyces cerevisiae S288C
  6cqm-assembly1_D-2  TM=4.778E-01  e=2.317E-02  Saccharomyces cerevisiae S288C
  6cqk-assembly3_C  TM=4.706E-01  e=3.415E-02  Saccharomyces cerevisiae
  6cqo-assembly1_G  TM=5.062E-01  e=5.033E-02  Saccharomyces cerevisiae S288C
  6cqo-assembly2_F  TM=4.646E-01  e=5.622E-02  Saccharomyces cerevisiae S288C

Radius of gyration: 40.32 Å; Cα contacts (8 Å, |Δi|>4): 194; chains: 1; bounding box: 83×28×111 Å